Protein AF-A0A2P4PBF5-F1 (afdb_monomer)

Radius of gyration: 13.69 Å; Cα contacts (8 Å, |Δi|>4): 67; chains: 1; bounding box: 36×27×33 Å

Solvent-accessible surface area (backbone atoms only — not comparable to full-atom values): 4192 Å² total; per-residue (Å²): 131,85,59,69,68,57,58,52,48,46,66,74,40,72,35,38,40,100,82,71,45,52,44,54,64,51,47,51,52,51,48,52,55,51,50,46,68,72,41,52,90,84,40,54,74,41,70,72,38,12,70,80,71,75,37,89,76,56,27,55,35,37,38,71,97,43,87,46,64,125

Organism: Rhizophagus irregularis (strain DAOM 181602 / DAOM 197198 / MUCL 43194) (NCBI:txid747089)

Secondary structure (DSSP, 8-state):
---HHHHHHHHHHTTB-TTS-BHHHHHHHHHHHHHHHHHTTTS-EEES-TTTTT-SS---EEETTEEE--

pLDDT: mean 71.13, std 13.37, range [34.03, 90.38]

Sequence (70 aa):
MCNKLSVNILRETLGFGSEGRILEQTWQKEFYRIGTQVLRRNHFLSPEVGSVFGCEGKIDFYVDKLDWAI

Foldseek 3Di:
DPDPVVVCCCVVCVCADPVRDRVVVVVLVVCQVVVCVVCPPVKDKDAPCCVVVVHPPQFGIDIHVDGDGD

Structure (mmCIF, N/CA/C/O backbone):
data_AF-A0A2P4PBF5-F1
#
_entry.id   AF-A0A2P4PBF5-F1
#
loop_
_atom_site.group_PDB
_atom_site.id
_atom_site.type_symbol
_atom_site.label_atom_id
_atom_site.label_alt_id
_atom_site.label_comp_id
_atom_site.label_asym_id
_atom_site.label_entity_id
_atom_site.label_seq_id
_atom_site.pdbx_PDB_ins_code
_atom_site.Cartn_x
_atom_site.Cartn_y
_atom_site.Cartn_z
_atom_site.occupancy
_atom_site.B_iso_or_equiv
_atom_site.auth_seq_id
_atom_site.auth_comp_id
_atom_site.auth_asym_id
_atom_site.auth_atom_id
_atom_site.pdbx_PDB_model_num
ATOM 1 N N . MET A 1 1 ? -11.317 -18.130 -2.130 1.00 34.03 1 MET A N 1
ATOM 2 C CA . MET A 1 1 ? -12.583 -17.868 -1.411 1.00 34.03 1 MET A CA 1
ATOM 3 C C . MET A 1 1 ? -12.422 -16.560 -0.652 1.00 34.03 1 MET A C 1
ATOM 5 O O . MET A 1 1 ?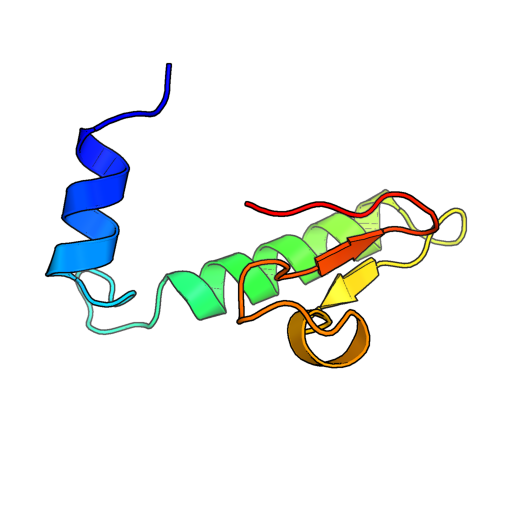 -11.641 -16.529 0.288 1.00 34.03 1 MET A O 1
ATOM 9 N N . CYS A 1 2 ? -13.080 -15.479 -1.079 1.00 40.25 2 CYS A N 1
ATOM 10 C CA . CYS A 1 2 ? -13.128 -14.244 -0.290 1.00 40.25 2 CYS A CA 1
ATOM 11 C C . CYS A 1 2 ? -13.946 -14.508 0.976 1.00 40.25 2 CYS A C 1
ATOM 13 O O . CYS A 1 2 ? -15.100 -14.935 0.898 1.00 40.25 2 CYS A O 1
ATOM 15 N N . ASN A 1 3 ? -13.327 -14.307 2.136 1.00 45.97 3 ASN A N 1
ATOM 16 C CA . ASN A 1 3 ? -13.950 -14.512 3.434 1.00 45.97 3 ASN A CA 1
ATOM 17 C C . ASN A 1 3 ? -15.081 -13.486 3.601 1.00 45.97 3 ASN A C 1
ATOM 19 O O . ASN A 1 3 ? -14.830 -12.318 3.865 1.00 45.97 3 ASN A O 1
ATOM 23 N N . LYS A 1 4 ? -16.346 -13.899 3.459 1.00 46.91 4 LYS A N 1
ATOM 24 C CA . LYS A 1 4 ? -17.513 -13.01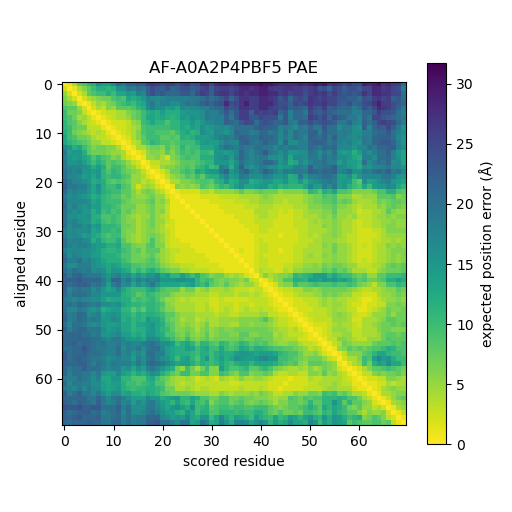9 3.695 1.00 46.91 4 LYS A CA 1
ATOM 25 C C . LYS A 1 4 ? -17.481 -12.350 5.077 1.00 46.91 4 LYS A C 1
ATOM 27 O O . LYS A 1 4 ? -18.031 -11.268 5.246 1.00 46.91 4 LYS A O 1
ATOM 32 N N . LEU A 1 5 ? -16.795 -12.976 6.035 1.00 46.38 5 LEU A N 1
ATOM 33 C CA . LEU A 1 5 ? -16.572 -12.442 7.372 1.00 46.38 5 LEU A CA 1
ATOM 34 C C . LEU A 1 5 ? -15.722 -11.156 7.365 1.00 46.38 5 LEU A C 1
ATOM 36 O O . LEU A 1 5 ? -16.027 -10.236 8.113 1.00 46.38 5 LEU A O 1
ATOM 40 N N . SER A 1 6 ? -14.696 -11.055 6.508 1.00 56.81 6 SER A N 1
ATOM 41 C CA . SER A 1 6 ? -13.799 -9.888 6.486 1.00 56.81 6 SER A CA 1
ATOM 42 C C . SER A 1 6 ? -14.457 -8.658 5.867 1.00 56.81 6 SER A C 1
ATOM 44 O O . SER A 1 6 ? -14.230 -7.546 6.331 1.00 56.81 6 SER A O 1
ATOM 46 N N . VAL A 1 7 ? -15.312 -8.857 4.859 1.00 53.72 7 VAL A N 1
ATOM 47 C CA . VAL A 1 7 ? -16.032 -7.768 4.180 1.00 53.72 7 VAL A CA 1
ATOM 48 C C . VAL A 1 7 ? -17.026 -7.093 5.123 1.00 53.72 7 VAL A C 1
ATOM 50 O O . VAL A 1 7 ? -17.084 -5.867 5.169 1.00 53.72 7 VAL A O 1
ATOM 53 N N . ASN A 1 8 ? -17.785 -7.877 5.896 1.00 56.34 8 ASN A N 1
ATOM 54 C CA . ASN A 1 8 ? -18.742 -7.317 6.850 1.00 56.34 8 ASN A CA 1
ATOM 55 C C . ASN A 1 8 ? -18.031 -6.593 7.996 1.00 56.34 8 ASN A C 1
ATOM 57 O O . ASN A 1 8 ? -18.444 -5.496 8.344 1.00 56.34 8 ASN A O 1
ATOM 61 N N . ILE A 1 9 ? -16.928 -7.144 8.513 1.00 57.41 9 ILE A N 1
ATOM 62 C CA . ILE A 1 9 ? -16.154 -6.501 9.582 1.00 57.41 9 ILE A CA 1
ATOM 63 C C . ILE A 1 9 ? -15.578 -5.162 9.109 1.00 57.41 9 ILE A C 1
ATOM 65 O O . ILE A 1 9 ? -15.806 -4.162 9.769 1.00 57.41 9 ILE A O 1
ATOM 69 N N . LEU A 1 10 ? -14.912 -5.100 7.952 1.00 55.16 10 LEU A N 1
ATOM 70 C CA . LEU A 1 10 ? -14.359 -3.839 7.430 1.00 55.16 10 LEU A CA 1
ATOM 71 C C . LEU A 1 10 ? -15.441 -2.778 7.191 1.00 55.16 10 LEU A C 1
ATOM 73 O O . LEU A 1 10 ? -15.239 -1.598 7.476 1.00 55.16 10 LEU A O 1
ATOM 77 N N . ARG A 1 11 ? -16.600 -3.209 6.687 1.00 59.66 11 ARG A N 1
ATOM 78 C CA . ARG A 1 11 ? -17.724 -2.328 6.373 1.00 59.66 11 ARG A CA 1
ATOM 79 C C . ARG A 1 11 ? -18.450 -1.828 7.623 1.00 59.66 11 ARG A C 1
ATOM 81 O O . ARG A 1 11 ? -18.870 -0.677 7.647 1.00 59.66 11 ARG A O 1
ATOM 88 N N . GLU A 1 12 ? -18.609 -2.672 8.637 1.00 62.97 12 GLU A N 1
ATOM 89 C CA . GLU A 1 12 ? -19.267 -2.317 9.900 1.00 62.97 12 GLU A CA 1
ATOM 90 C C . GLU A 1 12 ? -18.340 -1.543 10.834 1.00 62.97 12 GLU A C 1
ATOM 92 O O . GLU A 1 12 ? -18.800 -0.653 11.546 1.00 62.97 12 GLU A O 1
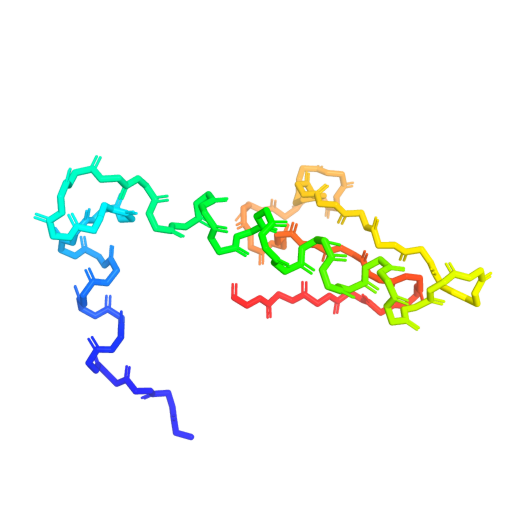ATOM 97 N N . THR A 1 13 ? -17.037 -1.830 10.810 1.00 61.78 13 THR A N 1
ATOM 98 C CA . THR A 1 13 ? -16.072 -1.094 11.623 1.00 61.78 13 THR A CA 1
ATOM 99 C C . THR A 1 13 ? -15.553 0.172 10.952 1.00 61.78 13 THR A C 1
ATOM 101 O O . THR A 1 13 ? -14.858 0.933 11.611 1.00 61.78 13 THR A O 1
ATOM 104 N N . LEU A 1 14 ? -15.885 0.441 9.681 1.00 63.19 14 LEU A N 1
ATOM 105 C CA . LEU A 1 14 ? -15.388 1.599 8.917 1.00 63.19 14 LEU A CA 1
ATOM 106 C C . LEU A 1 14 ? -13.851 1.722 8.968 1.00 63.19 14 LEU A C 1
ATOM 108 O O . LEU A 1 14 ? -13.307 2.818 9.088 1.00 63.19 14 LEU A O 1
ATOM 112 N N . GLY A 1 15 ? -13.149 0.588 8.977 1.00 62.31 15 GLY A N 1
ATOM 113 C CA . GLY A 1 15 ? -11.693 0.556 9.128 1.00 62.31 15 GLY A CA 1
ATOM 114 C C . GLY A 1 15 ? -11.186 0.774 10.561 1.00 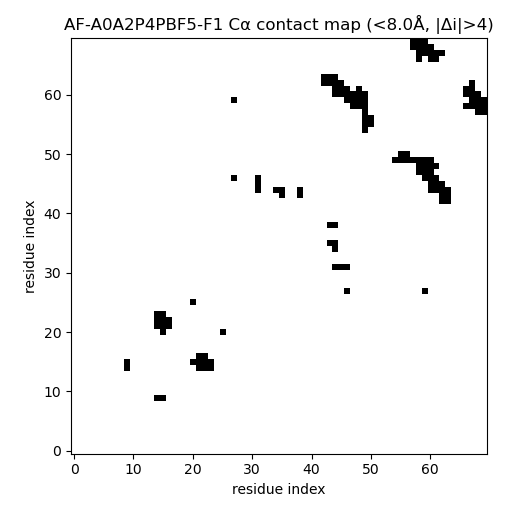62.31 15 GLY A C 1
ATOM 115 O O . GLY A 1 15 ? -9.977 0.747 10.772 1.00 62.31 15 GLY A O 1
ATOM 116 N N . PHE A 1 16 ? -12.053 0.934 11.566 1.00 59.75 16 PHE A N 1
ATOM 117 C CA . PHE A 1 16 ? -11.677 0.979 12.981 1.00 59.75 16 PHE A CA 1
ATOM 118 C C . PHE A 1 16 ? -11.507 -0.427 13.578 1.00 59.75 16 PHE A C 1
ATOM 120 O O . PHE A 1 16 ? -12.160 -1.395 13.199 1.00 59.75 16 PHE A O 1
ATOM 127 N N . GLY A 1 17 ? -10.590 -0.557 14.527 1.00 64.62 17 GLY A N 1
ATOM 128 C CA . GLY A 1 17 ? -10.399 -1.752 15.338 1.00 64.62 17 GLY A CA 1
ATOM 129 C C . GLY A 1 17 ? -11.195 -1.684 16.626 1.00 64.62 17 GLY A C 1
ATOM 130 O O . GLY A 1 17 ? -11.797 -0.662 16.945 1.00 64.62 17 GLY A O 1
ATOM 131 N N . SER A 1 18 ? -11.132 -2.757 17.411 1.00 64.50 18 SER A N 1
ATOM 132 C CA . SER A 1 18 ? -11.811 -2.870 18.710 1.00 64.50 18 SER A CA 1
ATOM 133 C C . SER A 1 18 ? -11.461 -1.753 19.706 1.00 64.50 18 SER A C 1
ATOM 135 O O . SER A 1 18 ? -12.225 -1.509 20.630 1.00 64.50 18 SER A O 1
ATOM 137 N N . GLU A 1 19 ? -10.336 -1.056 19.510 1.00 68.44 19 GLU A N 1
ATOM 138 C CA . GLU A 1 19 ? -9.902 0.096 20.318 1.00 68.44 19 GLU A CA 1
ATOM 139 C C . GLU A 1 19 ? -10.103 1.462 19.632 1.00 68.44 19 GLU A C 1
ATOM 141 O O . GLU A 1 19 ? -9.499 2.451 20.038 1.00 68.44 19 GLU A O 1
ATOM 146 N N . GLY A 1 20 ? -10.866 1.544 18.537 1.00 63.31 20 GLY A N 1
ATOM 147 C CA . GLY A 1 20 ? -11.012 2.795 17.781 1.00 63.31 20 GLY A CA 1
ATOM 148 C C . GLY A 1 20 ? -9.732 3.236 17.055 1.00 63.31 20 GLY A C 1
ATOM 149 O O . GLY A 1 20 ? -9.619 4.381 16.625 1.00 63.31 20 GLY A O 1
ATOM 150 N N . ARG A 1 21 ? -8.754 2.336 16.887 1.00 62.91 21 ARG A N 1
ATOM 151 C CA . ARG A 1 21 ? -7.583 2.564 16.024 1.00 62.91 21 ARG A CA 1
ATOM 152 C C . ARG A 1 21 ? -7.947 2.245 14.584 1.00 62.91 21 ARG A C 1
ATOM 154 O O . ARG A 1 21 ? -8.563 1.213 14.354 1.00 62.91 21 ARG A O 1
ATOM 161 N N . ILE A 1 22 ? -7.531 3.061 13.622 1.00 70.19 22 ILE A N 1
ATOM 162 C CA . ILE A 1 22 ? -7.764 2.762 12.204 1.00 70.19 22 ILE A CA 1
ATOM 163 C C . ILE A 1 22 ? -6.868 1.571 11.817 1.00 70.19 22 ILE A C 1
ATOM 165 O O . ILE A 1 22 ? -5.648 1.704 11.670 1.00 70.19 22 ILE A O 1
ATOM 169 N N . LEU A 1 23 ? -7.465 0.380 11.738 1.00 72.38 23 LEU A N 1
ATOM 170 C CA . LEU A 1 23 ? -6.810 -0.877 11.379 1.00 72.38 23 LEU A CA 1
ATOM 171 C C . LEU A 1 23 ? -6.254 -0.812 9.969 1.00 72.38 23 LEU A C 1
ATOM 173 O O . LEU A 1 23 ? -5.154 -1.294 9.740 1.00 72.38 23 LEU A O 1
ATOM 177 N N . GLU A 1 24 ? -6.983 -0.174 9.060 1.00 73.69 24 GLU A N 1
ATOM 178 C CA . GLU A 1 24 ? -6.583 -0.015 7.666 1.00 73.69 24 GLU A CA 1
ATOM 179 C C . GLU A 1 24 ? -5.268 0.763 7.547 1.00 73.69 24 GLU A C 1
ATOM 181 O O . GLU A 1 24 ? -4.290 0.241 7.023 1.00 73.69 24 GLU A O 1
ATOM 186 N N . GLN A 1 25 ? -5.168 1.938 8.178 1.00 73.69 25 GLN A N 1
ATOM 187 C CA . GLN A 1 25 ? -3.922 2.713 8.212 1.00 73.69 25 GLN A CA 1
ATOM 188 C C . GLN A 1 25 ? -2.787 1.976 8.927 1.00 73.69 25 GLN A C 1
ATOM 190 O O . GLN A 1 25 ? -1.620 2.100 8.552 1.00 73.69 25 GLN A O 1
ATOM 195 N N . THR A 1 26 ? -3.106 1.242 9.995 1.00 79.88 26 THR A N 1
ATOM 196 C CA . THR A 1 26 ? -2.110 0.453 10.731 1.00 79.88 26 THR A CA 1
ATOM 197 C C . THR A 1 26 ? -1.558 -0.664 9.847 1.00 79.88 26 THR A C 1
ATOM 199 O O . THR A 1 26 ? -0.346 -0.853 9.773 1.00 79.88 26 THR A O 1
ATOM 202 N N . TRP A 1 27 ? -2.441 -1.361 9.136 1.00 81.00 27 TRP A N 1
ATOM 203 C CA . TRP A 1 27 ? -2.095 -2.419 8.201 1.00 81.00 27 TRP A CA 1
ATOM 204 C C . TRP A 1 27 ? -1.311 -1.878 7.002 1.00 81.00 27 TRP A C 1
ATOM 206 O O . TRP A 1 27 ? -0.260 -2.427 6.691 1.00 81.00 27 TRP A O 1
ATOM 216 N N . GLN A 1 28 ? -1.733 -0.763 6.399 1.00 80.06 28 GLN A N 1
ATOM 217 C CA . GLN A 1 28 ? -1.022 -0.117 5.290 1.00 80.06 28 GLN A CA 1
ATOM 218 C C . GLN A 1 28 ? 0.407 0.284 5.693 1.00 80.06 28 GLN A C 1
ATOM 220 O O . GLN A 1 28 ? 1.368 -0.016 4.982 1.00 80.06 28 GLN A O 1
ATOM 225 N N . LYS A 1 29 ? 0.583 0.902 6.870 1.00 84.06 29 LYS A N 1
ATOM 226 C CA . LYS A 1 29 ? 1.914 1.265 7.393 1.00 84.06 29 LYS A CA 1
ATOM 227 C C . LYS A 1 29 ? 2.801 0.042 7.608 1.00 84.06 29 LYS A C 1
ATOM 229 O O . LYS A 1 29 ? 3.984 0.072 7.267 1.00 84.06 29 LYS A O 1
ATOM 234 N N . GLU A 1 30 ? 2.240 -1.027 8.163 1.00 87.38 30 GLU A N 1
ATOM 235 C CA . GLU A 1 30 ? 2.992 -2.246 8.444 1.00 87.38 30 GLU A CA 1
ATOM 236 C C . GLU A 1 30 ? 3.345 -3.012 7.165 1.00 87.38 30 GLU A C 1
ATOM 238 O O . GLU A 1 30 ? 4.481 -3.470 7.008 1.00 87.38 30 GLU A O 1
ATOM 243 N N . PHE A 1 31 ? 2.418 -3.064 6.209 1.00 85.69 31 PHE A N 1
ATOM 244 C CA . PHE A 1 31 ? 2.667 -3.602 4.881 1.00 85.69 31 PHE A CA 1
ATOM 245 C C . PHE A 1 31 ? 3.798 -2.835 4.194 1.00 85.69 31 PHE A C 1
ATOM 247 O O . PHE A 1 31 ? 4.760 -3.446 3.728 1.00 85.69 31 PHE A O 1
ATOM 254 N N . TYR A 1 32 ? 3.736 -1.498 4.185 1.00 87.19 32 TYR A N 1
ATOM 255 C CA . TYR A 1 32 ? 4.783 -0.663 3.602 1.00 87.19 32 TYR A CA 1
ATOM 256 C C . TYR A 1 32 ? 6.151 -0.934 4.237 1.00 87.19 32 TYR A C 1
ATOM 258 O O . TYR A 1 32 ? 7.153 -1.103 3.535 1.00 87.19 32 TYR A O 1
ATOM 266 N N . ARG A 1 33 ? 6.193 -1.024 5.572 1.00 90.38 33 ARG A N 1
ATOM 267 C CA . ARG A 1 33 ? 7.413 -1.285 6.341 1.00 90.38 33 ARG A CA 1
ATOM 268 C C . ARG A 1 33 ? 8.048 -2.621 5.959 1.00 90.38 33 ARG A C 1
ATOM 270 O O . ARG A 1 33 ? 9.234 -2.655 5.628 1.00 90.38 33 ARG A O 1
ATOM 277 N N . ILE A 1 34 ? 7.279 -3.709 5.996 1.00 90.38 34 ILE A N 1
ATOM 278 C CA . ILE A 1 34 ? 7.779 -5.054 5.682 1.00 90.38 34 ILE A CA 1
ATOM 279 C C . ILE A 1 34 ? 8.102 -5.183 4.191 1.00 90.38 34 ILE A C 1
ATOM 281 O O . ILE A 1 34 ? 9.177 -5.667 3.838 1.00 90.38 34 ILE A O 1
ATOM 285 N N . GLY A 1 35 ? 7.222 -4.702 3.314 1.00 87.50 35 GLY A N 1
ATOM 286 C CA . GLY A 1 35 ? 7.414 -4.744 1.867 1.00 87.50 35 GLY A CA 1
ATOM 287 C C . GLY A 1 35 ? 8.695 -4.030 1.442 1.00 87.50 35 GLY A C 1
ATOM 288 O O . GLY A 1 35 ? 9.508 -4.609 0.727 1.00 87.50 35 GLY A O 1
ATOM 289 N N . THR A 1 36 ? 8.959 -2.835 1.975 1.00 88.31 36 THR A N 1
ATOM 290 C CA . THR A 1 36 ? 10.210 -2.102 1.708 1.00 88.31 36 THR A CA 1
ATOM 291 C C . THR A 1 36 ? 11.443 -2.868 2.210 1.00 88.31 36 THR A C 1
ATOM 293 O O . THR A 1 36 ? 12.472 -2.912 1.532 1.00 88.31 36 THR A O 1
ATOM 296 N N . GLN A 1 37 ? 11.354 -3.523 3.375 1.00 90.00 37 GLN A N 1
ATOM 297 C CA . GLN A 1 37 ? 12.451 -4.341 3.914 1.00 90.00 37 GLN A CA 1
ATOM 298 C C . GLN A 1 37 ? 12.759 -5.578 3.060 1.00 90.00 37 GLN A C 1
ATOM 300 O O . GLN A 1 37 ? 13.929 -5.954 2.939 1.00 90.00 37 GLN A O 1
ATOM 305 N N . VAL A 1 38 ? 11.730 -6.208 2.488 1.00 88.94 38 VAL A N 1
ATOM 306 C CA . VAL A 1 38 ? 11.858 -7.415 1.659 1.00 88.94 38 VAL A CA 1
ATOM 307 C C . VAL A 1 38 ? 12.306 -7.068 0.238 1.00 88.94 38 VAL A C 1
ATOM 309 O O . VAL A 1 38 ? 13.246 -7.679 -0.267 1.00 88.94 38 VAL A O 1
ATOM 312 N N . LEU A 1 39 ? 11.684 -6.068 -0.392 1.00 85.31 39 LEU A N 1
ATOM 313 C CA . LEU A 1 39 ? 11.949 -5.666 -1.782 1.00 85.31 39 LEU A CA 1
ATOM 314 C C . LEU A 1 39 ? 13.308 -4.959 -1.948 1.00 85.31 39 LEU A C 1
ATOM 316 O O . LEU A 1 39 ? 13.940 -5.053 -3.007 1.00 85.31 39 LEU A O 1
ATOM 320 N N . ARG A 1 40 ? 13.803 -4.313 -0.882 1.00 79.62 40 ARG A N 1
ATOM 321 C CA . ARG A 1 40 ? 15.103 -3.625 -0.823 1.00 79.62 40 ARG A CA 1
ATOM 322 C C . ARG A 1 40 ? 15.328 -2.716 -2.041 1.00 79.62 40 ARG A C 1
ATOM 324 O O . ARG A 1 40 ? 14.568 -1.786 -2.256 1.00 79.62 40 ARG A O 1
ATOM 331 N N . ARG A 1 41 ? 16.412 -2.934 -2.797 1.00 76.50 41 ARG A N 1
ATOM 332 C CA . ARG A 1 41 ? 16.808 -2.120 -3.960 1.00 76.50 41 ARG A CA 1
ATOM 333 C C . ARG A 1 41 ? 16.331 -2.691 -5.295 1.00 76.50 41 ARG A C 1
ATOM 335 O O . ARG A 1 41 ? 16.565 -2.060 -6.317 1.00 76.50 41 ARG A O 1
ATOM 342 N N . ASN A 1 42 ? 15.727 -3.879 -5.292 1.00 81.62 42 ASN A N 1
ATOM 343 C CA . ASN A 1 42 ? 15.362 -4.564 -6.531 1.00 81.62 42 ASN A CA 1
ATOM 344 C C . ASN A 1 42 ? 14.038 -4.046 -7.086 1.00 81.62 42 ASN A C 1
ATOM 346 O O . ASN A 1 42 ? 13.872 -4.005 -8.297 1.00 81.62 42 ASN A O 1
ATOM 350 N N . HIS A 1 43 ? 13.138 -3.628 -6.197 1.00 83.38 43 HIS A N 1
ATOM 351 C CA . HIS A 1 43 ? 11.836 -3.073 -6.533 1.00 83.38 43 HIS A CA 1
ATOM 352 C C . HIS A 1 43 ? 11.483 -1.965 -5.544 1.00 83.38 43 HIS A C 1
ATOM 354 O O . HIS A 1 43 ? 11.881 -2.020 -4.378 1.00 83.38 43 HIS A O 1
ATOM 360 N N . PHE A 1 44 ? 10.722 -0.975 -6.003 1.00 83.31 44 PHE A N 1
ATOM 361 C CA . PHE A 1 44 ? 10.173 0.069 -5.147 1.00 83.31 44 PHE A CA 1
ATOM 362 C C . PHE A 1 44 ? 8.702 -0.201 -4.844 1.00 83.31 44 PHE A C 1
ATOM 364 O O . PHE A 1 44 ? 7.977 -0.759 -5.667 1.00 83.31 44 PHE A O 1
ATOM 371 N N . LEU A 1 45 ? 8.292 0.199 -3.643 1.00 88.12 45 LEU A N 1
ATOM 372 C CA . LEU A 1 45 ? 6.928 0.120 -3.151 1.00 88.12 45 LEU A CA 1
ATOM 373 C C . LEU A 1 45 ? 6.415 1.544 -2.952 1.00 88.12 45 LEU A C 1
ATOM 375 O O . LEU A 1 45 ? 7.063 2.330 -2.262 1.00 88.12 45 LEU A O 1
ATOM 379 N N . SER A 1 46 ? 5.270 1.877 -3.533 1.00 86.12 46 SER A N 1
ATOM 380 C CA . SER A 1 46 ? 4.647 3.195 -3.397 1.00 86.12 46 SER A CA 1
ATOM 381 C C . SER A 1 46 ? 3.236 3.043 -2.833 1.00 86.12 46 SER A C 1
ATOM 383 O O . SER A 1 46 ? 2.441 2.342 -3.452 1.00 86.12 46 SER A O 1
ATOM 385 N N . PRO A 1 47 ? 2.920 3.645 -1.675 1.00 83.44 47 PRO A N 1
ATOM 386 C CA . PRO A 1 47 ? 1.564 3.676 -1.130 1.00 83.44 47 PRO A CA 1
ATOM 387 C C . PRO A 1 47 ? 0.711 4.775 -1.787 1.00 83.44 47 PRO A C 1
ATOM 389 O O . PRO A 1 47 ? 1.250 5.677 -2.427 1.00 83.44 47 PRO A O 1
ATOM 392 N N . GLU A 1 48 ? -0.608 4.718 -1.584 1.00 78.06 48 GLU A N 1
ATOM 393 C CA . GLU A 1 48 ? -1.587 5.775 -1.908 1.00 78.06 48 GLU A CA 1
ATOM 394 C C . GLU A 1 48 ? -1.623 6.187 -3.395 1.00 78.06 48 GLU A C 1
ATOM 396 O O . GLU A 1 48 ? -1.902 7.330 -3.756 1.00 78.06 48 GLU A O 1
ATOM 401 N N . VAL A 1 49 ? -1.353 5.244 -4.295 1.00 78.94 49 VAL A N 1
ATOM 402 C CA . VAL A 1 49 ? -1.201 5.525 -5.733 1.00 78.94 49 VAL A CA 1
ATOM 403 C C . VAL A 1 49 ? -2.516 5.573 -6.513 1.00 78.94 49 VAL A C 1
ATOM 405 O O . VAL A 1 49 ? -2.503 5.909 -7.695 1.00 78.94 49 VAL A O 1
ATOM 408 N N . GLY A 1 50 ? -3.656 5.246 -5.898 1.00 76.25 50 GLY A N 1
ATOM 409 C CA . GLY A 1 50 ? -4.943 5.145 -6.597 1.00 76.25 50 GLY A CA 1
ATOM 410 C C . GLY A 1 50 ? -5.282 6.373 -7.451 1.00 76.25 50 GLY A C 1
ATOM 411 O O . GLY A 1 50 ? -5.668 6.228 -8.611 1.00 76.25 50 GLY A O 1
ATOM 412 N N . SER A 1 51 ? -5.034 7.578 -6.930 1.00 73.69 51 SER A N 1
ATOM 413 C CA . SER A 1 51 ? -5.245 8.840 -7.655 1.00 73.69 51 SER A CA 1
ATOM 414 C C . SER A 1 51 ? -4.311 9.011 -8.860 1.00 73.69 51 SER A C 1
ATOM 416 O O . SER A 1 51 ? -4.732 9.529 -9.893 1.00 73.69 51 SER A O 1
ATOM 418 N N . VAL A 1 52 ? -3.067 8.532 -8.759 1.00 76.94 52 VAL A N 1
ATOM 419 C CA . VAL A 1 52 ? -2.049 8.595 -9.821 1.00 76.94 52 VAL A CA 1
ATOM 420 C C . VAL A 1 52 ? -2.443 7.721 -11.012 1.00 76.94 52 VAL A C 1
ATOM 422 O O . VAL A 1 52 ? -2.235 8.111 -12.158 1.00 76.94 52 VAL A O 1
ATOM 425 N N . PHE A 1 53 ? -3.066 6.571 -10.753 1.00 75.00 53 PHE A N 1
ATOM 426 C CA . PHE A 1 53 ? -3.530 5.643 -11.788 1.00 75.00 53 PHE A CA 1
ATOM 427 C C . PHE A 1 53 ? -4.958 5.927 -12.282 1.00 75.00 53 PHE A C 1
ATOM 429 O O . PHE A 1 53 ? -5.511 5.137 -13.046 1.00 75.00 53 PHE A O 1
ATOM 436 N N . GLY A 1 54 ? -5.583 7.028 -11.848 1.00 71.88 54 GLY A N 1
ATOM 437 C CA . GLY A 1 54 ? -6.970 7.349 -12.204 1.00 71.88 54 GLY A CA 1
ATOM 438 C C . GLY A 1 54 ? -7.987 6.319 -11.695 1.00 71.88 54 GLY A C 1
ATOM 439 O O . GLY A 1 54 ? -9.082 6.212 -12.243 1.00 71.88 54 GLY A O 1
ATOM 440 N N . CYS A 1 55 ? -7.627 5.543 -10.670 1.00 65.94 55 CYS A N 1
ATOM 441 C CA . CYS A 1 55 ? -8.507 4.575 -10.032 1.00 65.94 55 CYS A CA 1
ATOM 442 C C . CYS A 1 55 ? -9.226 5.228 -8.848 1.00 65.94 55 CYS A C 1
ATOM 444 O O . CYS A 1 55 ? -8.598 5.839 -7.985 1.00 65.94 55 CYS A O 1
ATOM 446 N N . GLU A 1 56 ? -10.544 5.049 -8.754 1.00 60.62 56 GLU A N 1
ATOM 447 C CA . GLU A 1 56 ? -11.320 5.436 -7.570 1.00 60.62 56 GLU A CA 1
ATOM 448 C C . GLU A 1 56 ? -10.944 4.544 -6.376 1.00 60.62 56 GLU A C 1
ATOM 450 O O . GLU A 1 56 ? -11.591 3.534 -6.122 1.00 60.62 56 GLU A O 1
ATOM 455 N N . GLY A 1 57 ? -9.849 4.868 -5.681 1.00 59.12 57 GLY A N 1
ATOM 456 C CA . GLY A 1 57 ? -9.486 4.306 -4.372 1.00 59.12 57 GLY A CA 1
ATOM 457 C C . GLY A 1 57 ? -9.229 2.796 -4.315 1.00 59.12 57 GLY A C 1
ATOM 458 O O . GLY A 1 57 ? -9.129 2.253 -3.227 1.00 59.12 57 GLY A O 1
ATOM 459 N N . LYS A 1 58 ? -9.150 2.097 -5.455 1.00 62.88 58 LYS A N 1
ATOM 460 C CA . LYS A 1 58 ? -8.993 0.630 -5.487 1.00 62.88 58 LYS A CA 1
ATOM 461 C C . LYS A 1 58 ? -7.551 0.148 -5.390 1.00 62.88 58 LYS A C 1
ATOM 463 O O . LYS A 1 58 ? -7.342 -1.043 -5.218 1.00 62.88 58 LYS A O 1
ATOM 468 N N . ILE A 1 59 ? -6.572 1.029 -5.581 1.00 65.31 59 ILE A N 1
ATOM 469 C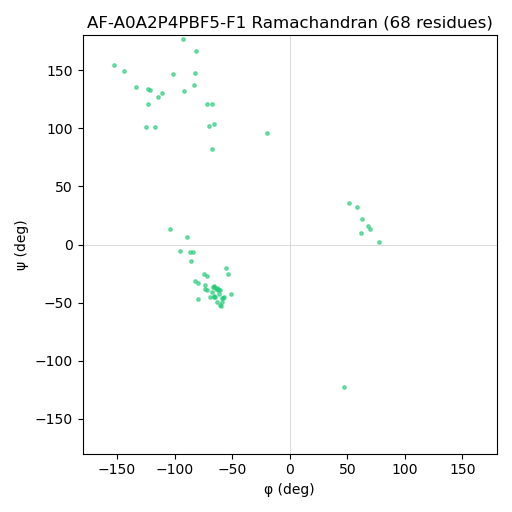 CA . ILE A 1 59 ? -5.155 0.659 -5.579 1.00 65.31 59 ILE A CA 1
ATOM 470 C C . ILE A 1 59 ? -4.482 1.376 -4.414 1.00 65.31 59 ILE A C 1
ATOM 472 O O . ILE A 1 59 ? -4.149 2.560 -4.508 1.00 65.31 59 ILE A O 1
ATOM 476 N N . ASP A 1 60 ? -4.274 0.631 -3.333 1.00 72.31 60 ASP A N 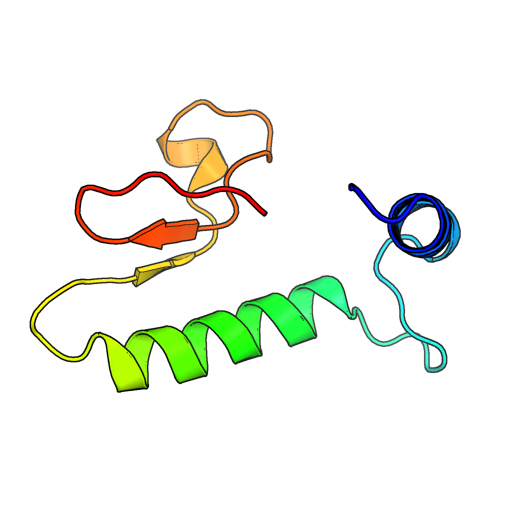1
ATOM 477 C CA . ASP A 1 60 ? -3.575 1.117 -2.144 1.00 72.31 60 ASP A CA 1
ATOM 478 C C . ASP A 1 60 ? -2.065 1.217 -2.363 1.00 72.31 60 ASP A C 1
ATOM 480 O O . ASP A 1 60 ? -1.394 2.022 -1.715 1.00 72.31 60 ASP A O 1
ATOM 484 N N . PHE A 1 61 ? -1.514 0.426 -3.286 1.00 80.81 61 PHE A N 1
ATOM 485 C CA . PHE A 1 61 ? -0.078 0.349 -3.4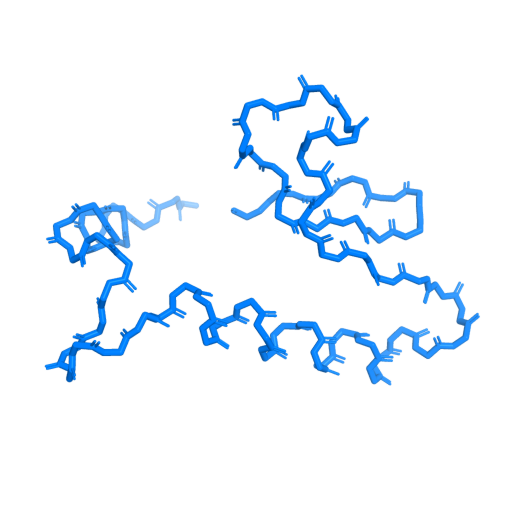85 1.00 80.81 61 PHE A CA 1
ATOM 486 C C . PHE A 1 61 ? 0.329 -0.029 -4.913 1.00 80.81 61 PHE A C 1
ATOM 488 O O . PHE A 1 61 ? -0.357 -0.747 -5.628 1.00 80.81 61 PHE A O 1
ATOM 495 N N . TYR A 1 62 ? 1.531 0.386 -5.291 1.00 83.38 62 TYR A N 1
ATOM 496 C CA . TYR A 1 62 ? 2.222 -0.034 -6.504 1.00 83.38 62 TYR A CA 1
ATOM 497 C C . TYR A 1 62 ? 3.556 -0.673 -6.129 1.00 83.38 62 TYR A C 1
ATOM 499 O O . TYR A 1 62 ? 4.297 -0.126 -5.310 1.00 83.38 62 TYR A O 1
ATOM 507 N N . VAL A 1 63 ? 3.870 -1.827 -6.713 1.00 85.81 63 VAL A N 1
ATOM 508 C CA . VAL A 1 63 ? 5.212 -2.425 -6.664 1.00 85.81 63 VAL A CA 1
ATOM 509 C C . VAL A 1 63 ? 5.767 -2.324 -8.068 1.00 85.81 63 VAL A C 1
ATOM 511 O O . VAL A 1 63 ? 5.074 -2.716 -8.984 1.00 85.81 63 VAL A O 1
ATOM 514 N N . ASP A 1 64 ? 6.984 -1.824 -8.252 1.00 83.56 64 ASP A N 1
ATOM 515 C CA . ASP A 1 64 ? 7.705 -1.761 -9.537 1.00 83.56 64 ASP A CA 1
ATOM 516 C C . ASP A 1 64 ? 7.205 -2.727 -10.647 1.00 83.56 64 ASP A C 1
ATOM 518 O O . ASP A 1 64 ? 7.605 -3.891 -10.711 1.00 83.56 64 ASP A O 1
ATOM 522 N N . LYS A 1 65 ? 6.338 -2.208 -11.537 1.00 77.75 65 LYS A N 1
ATOM 523 C CA . LYS A 1 65 ? 5.711 -2.860 -12.712 1.00 77.75 65 LYS 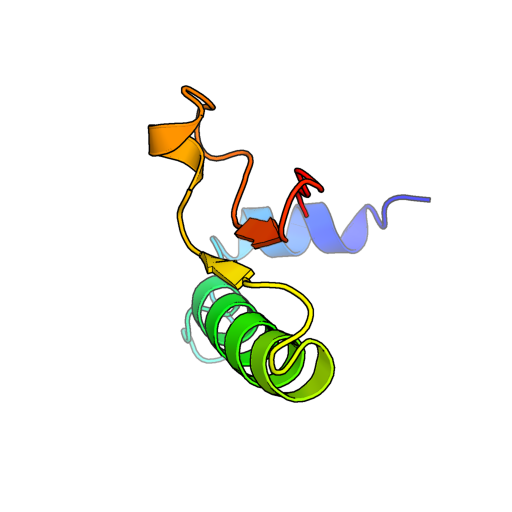A CA 1
ATOM 524 C C . LYS A 1 65 ? 4.666 -3.944 -12.419 1.00 77.75 65 LYS A C 1
ATOM 526 O O . LYS A 1 65 ? 4.274 -4.686 -13.318 1.00 77.75 65 LYS A O 1
ATOM 531 N N . LEU A 1 66 ? 4.213 -4.025 -11.181 1.00 69.38 66 LEU A N 1
ATOM 532 C CA . LEU A 1 66 ? 3.134 -4.861 -10.683 1.00 69.38 66 LEU A CA 1
ATOM 533 C C . LEU A 1 66 ? 2.118 -3.956 -9.978 1.00 69.38 66 LEU A C 1
ATOM 535 O O . LEU A 1 66 ? 2.300 -3.550 -8.828 1.00 69.38 66 LEU A O 1
ATOM 539 N N . ASP A 1 67 ? 1.028 -3.663 -10.679 1.00 65.06 67 ASP A N 1
ATOM 540 C CA . ASP A 1 67 ? -0.130 -3.000 -10.088 1.00 65.06 67 ASP A CA 1
ATOM 541 C C . ASP A 1 67 ? -0.835 -4.012 -9.181 1.00 65.06 67 ASP A C 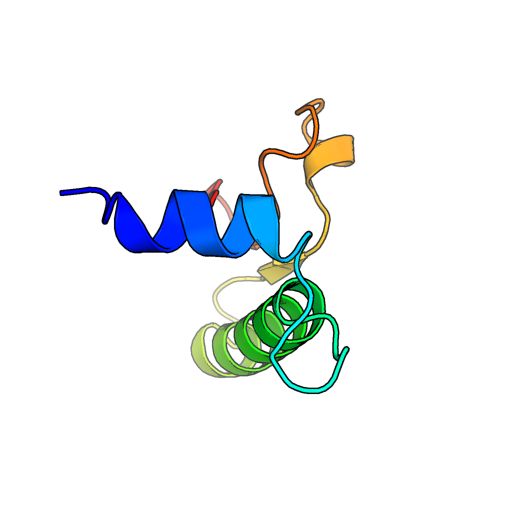1
ATOM 543 O O . ASP A 1 67 ? -1.231 -5.090 -9.636 1.00 65.06 67 ASP A O 1
ATOM 547 N N . TRP A 1 68 ? -0.969 -3.709 -7.890 1.00 60.81 68 TRP A N 1
ATOM 548 C CA . TRP A 1 68 ? -1.608 -4.622 -6.950 1.00 60.81 68 TRP A CA 1
ATOM 549 C C . TRP A 1 68 ? -2.610 -3.887 -6.067 1.00 60.81 68 TRP A C 1
ATOM 551 O O . TRP A 1 68 ? -2.371 -2.797 -5.561 1.00 60.81 68 TRP A O 1
ATOM 561 N N . ALA A 1 69 ? -3.768 -4.509 -5.906 1.00 54.59 69 ALA A N 1
ATOM 562 C CA . ALA A 1 69 ? -4.854 -4.038 -5.068 1.00 54.59 69 ALA A CA 1
ATOM 563 C C . ALA A 1 69 ? -5.178 -5.143 -4.062 1.00 54.59 69 ALA A C 1
ATOM 565 O O . ALA A 1 69 ? -5.270 -6.313 -4.451 1.00 54.59 69 ALA A O 1
ATOM 566 N N . ILE A 1 70 ? -5.334 -4.780 -2.790 1.00 56.25 70 ILE A N 1
ATOM 567 C CA . ILE A 1 70 ? -5.985 -5.614 -1.772 1.00 56.25 70 ILE A CA 1
ATOM 568 C C . ILE A 1 70 ? -7.295 -4.937 -1.401 1.00 56.25 70 ILE A C 1
ATOM 570 O O . ILE A 1 70 ? -7.259 -3.708 -1.206 1.00 56.25 70 ILE A O 1
#

Mean predicted aligned error: 10.65 Å